Protein AF-A0A495PZ55-F1 (afdb_monomer)

Foldseek 3Di:
DDPPPDPDPPDDQDPCRVVVHDPVRVCVVCVVVVVVVVVVVVVVVVVVVVVVVD

Secondary structure (DSSP, 8-state):
------PPPPPPPPHHHHHSS-HHHHHHHTHHHHHHHHHHHHHHHHHHHHHHH-

Structure (mmCIF, N/CA/C/O backbone):
data_AF-A0A495PZ55-F1
#
_entry.id   AF-A0A495PZ55-F1
#
loop_
_atom_site.group_PDB
_atom_site.id
_atom_site.type_symbol
_atom_site.label_atom_id
_atom_site.label_alt_id
_atom_site.label_comp_id
_atom_site.label_asym_id
_atom_site.label_entity_id
_atom_site.label_seq_id
_atom_site.pdbx_PDB_ins_code
_atom_site.Cartn_x
_atom_site.Cartn_y
_atom_site.Cartn_z
_atom_site.occupancy
_atom_site.B_iso_or_equiv
_atom_site.auth_seq_id
_atom_site.auth_comp_id
_atom_site.auth_asym_id
_atom_site.auth_atom_id
_atom_site.pdbx_PDB_model_num
ATOM 1 N N . MET A 1 1 ? -40.421 -5.808 39.220 1.00 51.00 1 MET A N 1
ATOM 2 C CA . MET A 1 1 ? -39.650 -5.869 37.959 1.00 51.00 1 MET A CA 1
ATOM 3 C C . MET A 1 1 ? -38.286 -5.264 38.243 1.00 51.00 1 MET A C 1
ATOM 5 O O . MET A 1 1 ? -38.282 -4.106 38.648 1.00 51.00 1 MET A O 1
ATOM 9 N N . PRO A 1 2 ? -37.163 -6.001 38.176 1.00 50.66 2 PRO A N 1
ATOM 10 C CA . PRO A 1 2 ? -35.874 -5.389 38.464 1.00 50.66 2 PRO A CA 1
ATOM 11 C C . PRO A 1 2 ? -35.552 -4.378 37.356 1.00 50.66 2 PRO A C 1
ATOM 13 O O . PRO A 1 2 ? -35.730 -4.663 36.172 1.00 50.66 2 PRO A O 1
ATOM 16 N N . LEU A 1 3 ? -35.144 -3.177 37.769 1.00 58.97 3 LEU A N 1
ATOM 17 C CA . LEU A 1 3 ? -34.653 -2.108 36.905 1.00 58.97 3 LEU A CA 1
ATOM 18 C C . LEU A 1 3 ? -33.469 -2.640 36.089 1.00 58.97 3 LEU A C 1
ATOM 20 O O . LEU A 1 3 ? -32.447 -3.007 36.667 1.00 58.97 3 LEU A O 1
ATOM 24 N N . GLN A 1 4 ? -33.608 -2.693 34.761 1.00 61.44 4 GLN A N 1
ATOM 25 C CA . GLN A 1 4 ? -32.475 -2.899 33.860 1.00 61.44 4 GLN A CA 1
ATOM 26 C C . GLN A 1 4 ? -31.534 -1.703 34.021 1.00 61.44 4 GLN A C 1
ATOM 28 O O . GLN A 1 4 ? -31.751 -0.630 33.462 1.00 61.44 4 GLN A O 1
ATOM 33 N N . ILE A 1 5 ? -30.524 -1.881 34.868 1.00 60.09 5 ILE A N 1
ATOM 34 C CA . ILE A 1 5 ? -29.393 -0.975 35.024 1.00 60.09 5 ILE A CA 1
ATOM 35 C C . ILE A 1 5 ? -28.732 -0.882 33.647 1.00 60.09 5 ILE A C 1
ATOM 37 O O . ILE A 1 5 ? -28.341 -1.900 33.080 1.00 60.09 5 ILE A O 1
ATOM 41 N N . GLY A 1 6 ? -28.735 0.335 33.098 1.00 60.06 6 GLY A N 1
ATOM 42 C CA . GLY A 1 6 ? -28.492 0.666 31.697 1.00 60.06 6 GLY A CA 1
ATOM 43 C C . GLY A 1 6 ? -27.439 -0.189 31.006 1.00 60.06 6 GLY A C 1
ATOM 44 O O . GLY A 1 6 ? -26.245 -0.027 31.248 1.00 60.06 6 GLY A O 1
ATOM 45 N N . ILE A 1 7 ? -27.889 -1.035 30.077 1.00 66.12 7 ILE A N 1
ATOM 46 C CA . ILE A 1 7 ? -27.001 -1.501 29.017 1.00 66.12 7 ILE A CA 1
ATOM 47 C C . ILE A 1 7 ? -26.575 -0.236 28.262 1.00 66.12 7 ILE A C 1
ATOM 49 O O . ILE A 1 7 ? -27.452 0.507 27.798 1.00 66.12 7 ILE A O 1
ATOM 53 N N . PRO A 1 8 ? -25.269 0.086 28.211 1.00 70.25 8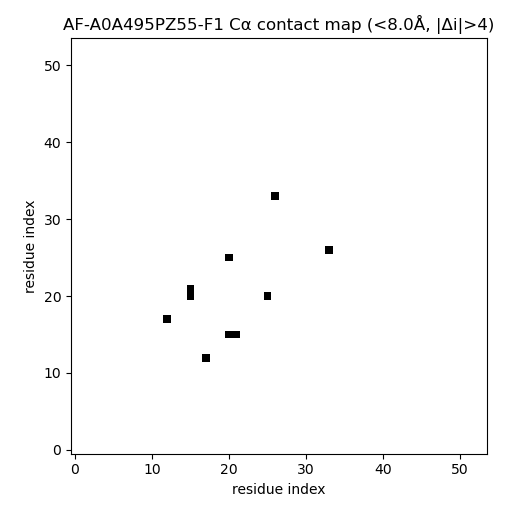 PRO A N 1
ATOM 54 C CA . PRO A 1 8 ? -24.808 1.243 27.468 1.00 70.25 8 PRO A CA 1
ATOM 55 C C . PRO A 1 8 ? -25.274 1.071 26.025 1.00 70.25 8 PRO A C 1
ATOM 57 O O . PRO A 1 8 ? -25.073 0.014 25.434 1.00 70.25 8 PRO A O 1
ATOM 60 N N . LYS A 1 9 ? -25.954 2.090 25.485 1.00 71.06 9 LYS A N 1
ATOM 61 C CA . LYS A 1 9 ? -26.357 2.085 24.076 1.00 71.06 9 LYS A CA 1
ATOM 62 C C . LYS A 1 9 ? -25.127 1.791 23.230 1.00 71.06 9 LYS A C 1
ATOM 64 O O . LYS A 1 9 ? -24.078 2.383 23.499 1.00 71.06 9 LYS A O 1
ATOM 69 N N . ASP A 1 10 ? -25.285 0.927 22.228 1.00 75.56 10 ASP A N 1
ATOM 70 C CA . ASP A 1 10 ? -24.226 0.653 21.265 1.00 75.56 10 ASP A CA 1
ATOM 71 C C . ASP A 1 10 ? -23.665 1.982 20.771 1.00 75.56 10 ASP A C 1
ATOM 73 O O . ASP A 1 10 ? -24.372 2.838 20.224 1.00 75.56 10 ASP A O 1
ATOM 77 N N . LYS A 1 11 ? -22.389 2.197 21.084 1.00 76.75 11 LYS A N 1
ATOM 78 C CA . LYS A 1 11 ? -21.677 3.385 20.650 1.00 76.75 11 LYS A CA 1
ATOM 79 C C . LYS A 1 11 ? -21.524 3.255 19.141 1.00 76.75 11 LYS A C 1
ATOM 81 O O . LYS A 1 11 ? -21.148 2.187 18.662 1.00 76.75 11 LYS A O 1
ATOM 86 N N . GLN A 1 12 ? -21.817 4.323 18.402 1.00 81.19 12 GLN A N 1
ATOM 87 C CA . GLN A 1 12 ? -21.511 4.321 16.975 1.00 81.19 12 GLN A CA 1
ATOM 88 C C . GLN A 1 12 ? -20.015 4.019 16.801 1.00 81.19 12 GLN A C 1
ATOM 90 O O . GLN A 1 12 ? -19.208 4.605 17.538 1.00 81.19 12 GLN A O 1
ATOM 95 N N . PRO A 1 13 ? -19.656 3.084 15.907 1.00 75.81 13 PRO A N 1
ATOM 96 C CA . PRO A 1 13 ? -18.263 2.756 15.670 1.00 75.81 13 PRO A CA 1
ATOM 97 C C . PRO A 1 13 ? -17.534 4.011 15.193 1.00 75.81 13 PRO A C 1
ATOM 99 O O . PRO A 1 13 ? -18.074 4.806 14.422 1.00 75.81 13 PRO A O 1
ATOM 102 N N . THR A 1 14 ? -16.317 4.225 15.685 1.00 79.19 14 THR A N 1
ATOM 103 C CA . THR A 1 14 ? -15.442 5.241 15.093 1.00 79.19 14 THR A CA 1
ATOM 104 C C . THR A 1 14 ? -15.016 4.793 13.690 1.00 79.19 14 THR A C 1
ATOM 106 O O . THR A 1 14 ? -15.067 3.596 13.397 1.00 79.19 14 THR A O 1
ATOM 109 N N . PRO A 1 15 ? -14.557 5.703 12.812 1.00 71.81 15 PRO A N 1
ATOM 110 C CA . PRO A 1 15 ? -14.097 5.332 11.473 1.00 71.81 15 PRO A CA 1
ATOM 111 C C . PRO A 1 15 ? -13.028 4.227 11.473 1.00 71.81 15 PRO A C 1
ATOM 113 O O . PRO A 1 15 ? -12.988 3.412 10.557 1.00 71.81 15 PRO A O 1
ATOM 116 N N . GLU A 1 16 ? -12.186 4.146 12.511 1.00 70.38 16 GLU A N 1
ATOM 117 C CA . GLU A 1 16 ? -11.207 3.056 12.642 1.00 70.38 16 GLU A CA 1
ATOM 118 C C . GLU A 1 16 ? -11.857 1.712 13.023 1.00 70.38 16 GLU A C 1
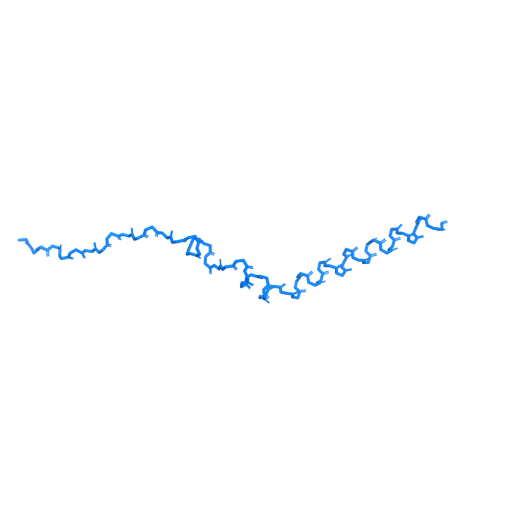ATOM 120 O O . GLU A 1 16 ? -11.381 0.648 12.630 1.00 70.38 16 GLU A O 1
ATOM 125 N N . GLN A 1 17 ? -12.965 1.745 13.767 1.00 75.12 17 GLN A N 1
ATOM 126 C CA . GLN A 1 17 ? -13.717 0.561 14.191 1.00 75.12 17 GLN A CA 1
ATOM 127 C C . GLN A 1 17 ? -14.639 0.015 13.095 1.00 75.12 17 GLN A C 1
ATOM 129 O O . GLN A 1 17 ? -14.977 -1.165 13.136 1.00 75.12 17 GLN A O 1
ATOM 134 N N . GLU A 1 18 ? -15.030 0.837 12.117 1.00 80.19 18 GLU A N 1
ATOM 135 C CA . GLU A 1 18 ? -15.838 0.395 10.971 1.00 80.19 18 GLU A CA 1
ATOM 136 C C . GLU A 1 18 ? -15.086 -0.599 10.077 1.00 80.19 18 GLU A C 1
ATOM 138 O O . GLU A 1 18 ? -15.670 -1.569 9.598 1.00 80.19 18 GLU A O 1
ATOM 143 N N . TRP A 1 19 ? -13.788 -0.370 9.871 1.00 81.75 19 TRP A N 1
ATOM 144 C CA . TRP A 1 19 ? -12.955 -1.174 8.971 1.00 81.75 19 TRP A CA 1
ATOM 145 C C . TRP A 1 19 ? -12.081 -2.179 9.723 1.00 81.75 19 TRP A C 1
ATOM 147 O O . TRP A 1 19 ? -11.633 -3.165 9.140 1.00 81.75 19 TRP A O 1
ATOM 157 N N . GLY A 1 20 ? -11.855 -1.950 11.021 1.00 82.62 20 GLY A N 1
ATOM 158 C CA . GLY A 1 20 ? -11.025 -2.806 11.868 1.00 82.62 20 GLY A CA 1
ATOM 159 C C . GLY A 1 20 ? -9.521 -2.647 11.634 1.00 82.62 20 GLY A C 1
ATOM 160 O O . GLY A 1 20 ? -8.746 -3.421 12.186 1.00 82.62 20 GLY A O 1
ATOM 161 N N . PHE A 1 21 ? -9.108 -1.666 10.829 1.00 82.69 21 PHE A N 1
ATOM 162 C CA . PHE A 1 21 ? -7.713 -1.299 10.602 1.00 82.69 21 PHE A CA 1
ATOM 163 C C . PHE A 1 21 ? -7.611 0.170 10.186 1.00 82.69 21 PHE A C 1
ATOM 165 O O . PHE A 1 21 ? -8.518 0.737 9.572 1.00 82.69 21 PHE A O 1
ATOM 172 N N . THR A 1 22 ? -6.469 0.786 10.468 1.00 87.88 22 THR A N 1
ATOM 173 C CA . THR A 1 22 ? -6.107 2.089 9.908 1.00 87.88 22 THR A CA 1
ATOM 174 C C . THR A 1 22 ? -5.401 1.929 8.560 1.00 87.88 22 THR A C 1
ATOM 176 O O . THR A 1 22 ? -4.727 0.931 8.299 1.00 87.88 22 THR A O 1
ATOM 179 N N . LEU A 1 23 ? -5.488 2.942 7.688 1.00 87.06 23 LEU A N 1
ATOM 180 C CA . LEU A 1 23 ? -4.778 2.932 6.397 1.00 87.06 23 LEU A CA 1
ATOM 181 C C . LEU A 1 23 ? -3.266 2.708 6.559 1.00 87.06 23 LEU A C 1
ATOM 183 O O . LEU A 1 23 ? -2.635 2.089 5.707 1.00 87.06 23 LEU A O 1
ATOM 187 N N . TRP A 1 24 ? -2.683 3.199 7.653 1.00 89.44 24 TRP A N 1
ATOM 188 C CA . TRP A 1 24 ? -1.262 3.029 7.932 1.00 89.44 24 TRP A CA 1
ATOM 189 C C . TRP A 1 24 ? -0.902 1.584 8.289 1.00 89.44 24 TRP A C 1
ATOM 191 O O . TRP A 1 24 ? 0.065 1.046 7.748 1.00 89.44 24 TRP A O 1
ATOM 201 N N . GLU A 1 25 ? -1.703 0.938 9.140 1.00 90.62 25 GLU A N 1
ATOM 202 C CA . GLU A 1 25 ? -1.549 -0.484 9.476 1.00 90.62 25 GLU A CA 1
ATOM 203 C C . GLU A 1 25 ? -1.683 -1.351 8.227 1.00 90.62 25 GLU A C 1
ATOM 205 O O . GLU A 1 25 ? -0.806 -2.168 7.952 1.00 90.62 25 GLU A O 1
ATOM 210 N N . PHE A 1 26 ? -2.691 -1.079 7.394 1.00 89.56 26 PHE A N 1
ATOM 211 C CA . PHE A 1 26 ? -2.879 -1.789 6.134 1.00 89.56 26 PHE A CA 1
ATOM 212 C C . PHE A 1 26 ? -1.637 -1.711 5.236 1.00 89.56 26 PHE A C 1
ATOM 214 O O . PHE A 1 26 ? -1.190 -2.726 4.702 1.00 89.56 26 PHE A O 1
ATOM 221 N N . LEU A 1 27 ? -1.044 -0.524 5.081 1.00 92.50 27 LEU A N 1
ATOM 222 C CA . LEU A 1 27 ? 0.154 -0.342 4.258 1.00 92.50 27 LEU A CA 1
ATOM 223 C C . LEU A 1 27 ? 1.380 -1.059 4.841 1.00 92.50 27 LEU A C 1
ATOM 225 O O . LEU A 1 27 ? 2.147 -1.665 4.090 1.00 92.50 27 LEU A O 1
ATOM 229 N N . LEU A 1 28 ? 1.574 -1.004 6.161 1.00 94.25 28 LEU A N 1
ATOM 230 C CA . LEU A 1 28 ? 2.708 -1.647 6.827 1.00 94.25 28 LEU A CA 1
ATOM 231 C C . LEU A 1 28 ? 2.623 -3.173 6.776 1.00 94.25 28 LEU A C 1
ATOM 233 O O . LEU A 1 28 ? 3.625 -3.831 6.477 1.00 94.25 28 LEU A O 1
ATOM 237 N N . GLU A 1 29 ? 1.441 -3.731 7.026 1.00 94.56 29 GLU A N 1
ATOM 238 C CA . GLU A 1 29 ? 1.199 -5.173 6.991 1.00 94.56 29 GLU A CA 1
ATOM 239 C C . GLU A 1 29 ? 1.314 -5.726 5.567 1.00 94.56 29 GLU A C 1
ATOM 241 O O . GLU 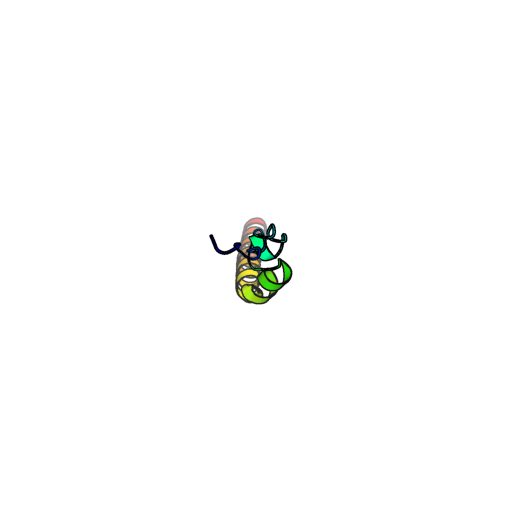A 1 29 ? 1.879 -6.799 5.353 1.00 94.56 29 GLU A O 1
ATOM 246 N N . ASN A 1 30 ? 0.876 -4.955 4.568 1.00 95.50 30 ASN A N 1
ATOM 247 C CA . ASN A 1 30 ? 0.859 -5.380 3.169 1.00 95.50 30 ASN A CA 1
ATOM 248 C C . ASN A 1 30 ? 2.056 -4.876 2.346 1.00 95.50 30 ASN A C 1
ATOM 250 O O . ASN A 1 30 ? 2.050 -4.981 1.116 1.00 95.50 30 ASN A O 1
ATOM 254 N N . LYS A 1 31 ? 3.120 -4.375 2.991 1.00 96.19 31 LYS A N 1
ATOM 255 C CA . LYS A 1 31 ? 4.280 -3.760 2.316 1.00 96.19 31 LYS A CA 1
ATOM 256 C C . LYS A 1 31 ? 4.907 -4.635 1.224 1.00 96.19 31 LYS A C 1
ATOM 258 O O . LYS A 1 31 ? 5.329 -4.124 0.190 1.00 96.19 31 LYS A O 1
ATOM 263 N N . TRP A 1 32 ? 4.942 -5.953 1.424 1.00 97.06 32 TRP A N 1
A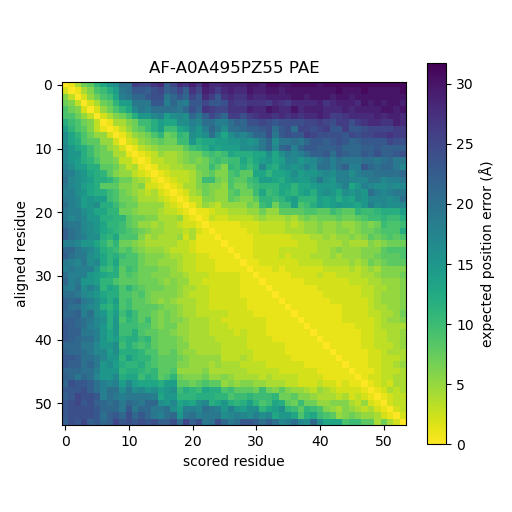TOM 264 C CA . TRP A 1 32 ? 5.509 -6.900 0.459 1.00 97.06 32 TRP A CA 1
ATOM 265 C C . TRP A 1 32 ? 4.617 -7.101 -0.765 1.00 97.06 32 TRP A C 1
ATOM 267 O O . TRP A 1 32 ? 5.126 -7.169 -1.882 1.00 97.06 32 TRP A O 1
ATOM 277 N N . TYR A 1 33 ? 3.296 -7.135 -0.578 1.00 95.94 33 TYR A N 1
ATOM 278 C CA . TYR A 1 33 ? 2.344 -7.190 -1.688 1.00 95.94 33 TYR A CA 1
ATOM 279 C C . TYR A 1 33 ? 2.403 -5.910 -2.520 1.00 95.94 33 TYR A C 1
ATOM 281 O O . TYR A 1 33 ? 2.469 -5.970 -3.746 1.00 95.94 33 TYR A O 1
ATOM 289 N N . ILE A 1 34 ? 2.471 -4.755 -1.855 1.00 96.44 34 ILE A N 1
ATOM 290 C CA . ILE A 1 34 ? 2.641 -3.455 -2.511 1.00 96.44 34 ILE A CA 1
ATOM 291 C C . ILE A 1 34 ? 3.944 -3.445 -3.319 1.00 96.44 34 ILE A C 1
ATOM 293 O O . ILE A 1 34 ? 3.934 -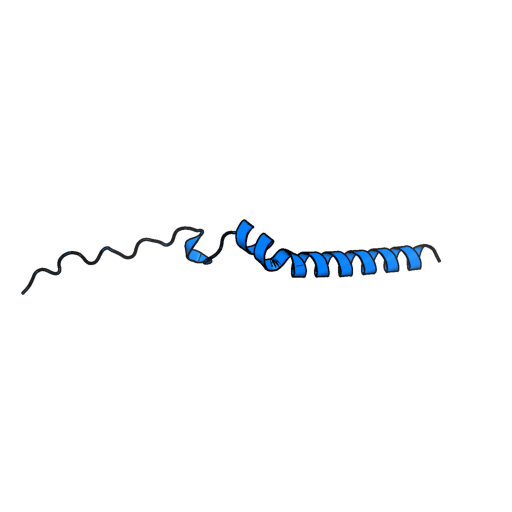3.092 -4.498 1.00 96.44 34 ILE A O 1
ATOM 297 N N . PHE A 1 35 ? 5.051 -3.904 -2.730 1.00 97.00 35 PHE A N 1
ATOM 298 C CA . PHE A 1 35 ? 6.332 -4.022 -3.425 1.00 97.00 35 PHE A CA 1
ATOM 299 C C . PHE A 1 35 ? 6.258 -4.940 -4.655 1.00 97.00 35 PHE A C 1
ATOM 301 O O . PHE A 1 35 ? 6.763 -4.581 -5.717 1.00 97.00 35 PHE A O 1
ATOM 308 N N . ALA A 1 36 ? 5.58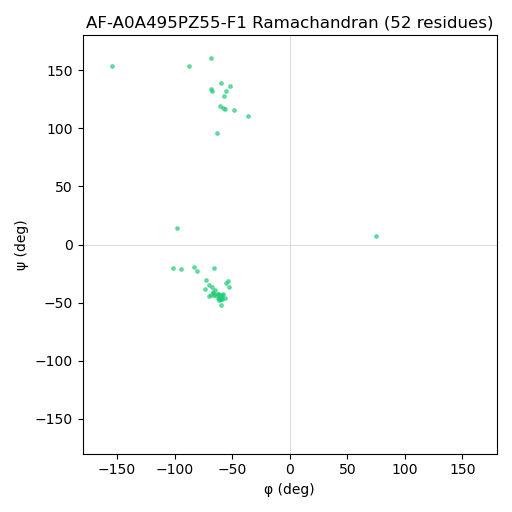8 -6.090 -4.549 1.00 97.88 36 ALA A N 1
ATOM 309 C CA . ALA A 1 36 ? 5.403 -7.004 -5.674 1.00 97.88 36 ALA A CA 1
ATOM 310 C C . ALA A 1 36 ? 4.610 -6.356 -6.821 1.00 97.88 36 ALA A C 1
ATOM 312 O O . ALA A 1 36 ? 5.009 -6.467 -7.981 1.00 97.88 36 ALA A O 1
ATOM 313 N N . ILE A 1 37 ? 3.537 -5.620 -6.510 1.00 97.25 37 ILE A N 1
ATOM 314 C CA . ILE A 1 37 ? 2.767 -4.862 -7.508 1.00 97.25 37 ILE A CA 1
ATOM 315 C C . ILE A 1 37 ? 3.665 -3.822 -8.188 1.00 97.25 37 ILE A C 1
ATOM 317 O O . ILE A 1 37 ? 3.697 -3.752 -9.418 1.00 97.25 37 ILE A O 1
ATOM 321 N N . PHE A 1 38 ? 4.440 -3.058 -7.414 1.00 97.31 38 PHE A N 1
ATOM 322 C CA . PHE A 1 38 ? 5.391 -2.088 -7.963 1.00 97.31 38 PHE A CA 1
ATOM 323 C C . PHE A 1 38 ? 6.411 -2.740 -8.898 1.00 97.31 38 PHE A C 1
ATOM 325 O O . PHE A 1 38 ? 6.689 -2.202 -9.970 1.00 97.31 38 PHE A O 1
ATOM 332 N N . LEU A 1 39 ? 6.938 -3.906 -8.529 1.00 97.88 39 LEU A N 1
ATOM 333 C CA . LEU A 1 39 ? 7.906 -4.644 -9.332 1.00 97.88 39 LEU A CA 1
ATOM 334 C C . LEU A 1 39 ? 7.293 -5.120 -10.656 1.00 97.88 39 LEU A C 1
ATOM 336 O O . LEU A 1 39 ? 7.906 -4.943 -11.707 1.00 97.88 39 LEU A O 1
ATOM 340 N N . ILE A 1 40 ? 6.065 -5.645 -10.634 1.00 97.88 40 ILE A N 1
ATOM 341 C CA . ILE A 1 40 ? 5.339 -6.046 -11.849 1.00 97.88 40 ILE A CA 1
ATOM 342 C C . ILE A 1 40 ? 5.121 -4.842 -12.772 1.00 97.88 40 ILE A C 1
ATOM 344 O O . ILE A 1 40 ? 5.401 -4.923 -13.969 1.00 97.88 40 ILE A O 1
ATOM 348 N N . VAL A 1 41 ? 4.672 -3.708 -12.226 1.00 97.44 41 VAL A N 1
ATOM 349 C CA . VAL A 1 41 ? 4.471 -2.473 -13.000 1.00 97.44 41 VAL A CA 1
ATOM 350 C C . VAL A 1 41 ? 5.792 -1.977 -13.589 1.00 97.44 41 VAL A C 1
ATOM 352 O O . VAL A 1 41 ? 5.837 -1.611 -14.763 1.00 97.44 41 VAL A O 1
ATOM 355 N N . ALA A 1 42 ? 6.881 -2.007 -12.818 1.00 96.69 42 ALA A N 1
ATOM 356 C CA . ALA A 1 42 ? 8.202 -1.602 -13.285 1.00 96.69 42 ALA A CA 1
ATOM 357 C C . ALA A 1 42 ? 8.696 -2.485 -14.439 1.00 96.69 42 ALA A C 1
ATOM 359 O O . ALA A 1 42 ? 9.138 -1.957 -15.460 1.00 96.69 42 ALA A O 1
ATOM 360 N N . ILE A 1 43 ? 8.563 -3.811 -14.323 1.00 97.06 43 ILE A N 1
ATOM 361 C CA . ILE A 1 43 ? 8.906 -4.754 -15.397 1.00 97.06 43 ILE A CA 1
ATOM 362 C C . ILE A 1 43 ? 8.052 -4.491 -16.635 1.00 97.06 43 ILE A C 1
ATOM 364 O O . ILE A 1 43 ? 8.584 -4.419 -17.744 1.00 97.06 43 ILE A O 1
ATOM 368 N N . PHE A 1 44 ? 6.742 -4.314 -16.463 1.00 96.75 44 PHE A N 1
ATOM 369 C CA . PHE A 1 44 ? 5.832 -4.035 -17.568 1.00 96.75 44 PHE A CA 1
ATOM 370 C C . PHE A 1 44 ? 6.221 -2.750 -18.309 1.00 96.75 44 PHE A C 1
ATOM 372 O O . PHE A 1 44 ? 6.313 -2.743 -19.537 1.00 96.75 44 PHE A O 1
ATOM 379 N N . LEU A 1 45 ? 6.500 -1.667 -17.581 1.00 95.62 45 LEU A N 1
ATOM 380 C CA . LEU A 1 45 ? 6.923 -0.396 -18.169 1.00 95.62 45 LEU A CA 1
ATOM 381 C C . LEU A 1 45 ? 8.293 -0.500 -18.839 1.00 95.62 45 LEU A C 1
ATOM 383 O O . LEU A 1 45 ? 8.474 0.040 -19.931 1.00 95.62 45 LEU A O 1
ATOM 387 N N . TYR A 1 46 ? 9.238 -1.213 -18.225 1.00 94.38 46 TYR A N 1
ATOM 388 C CA . TYR A 1 46 ? 10.548 -1.478 -18.809 1.00 94.38 46 TYR A CA 1
ATOM 389 C C . TYR A 1 46 ? 10.418 -2.233 -20.135 1.00 94.38 46 TYR A C 1
ATOM 391 O O . TYR A 1 46 ? 10.917 -1.768 -21.157 1.00 94.38 46 TYR A O 1
ATOM 399 N N . SER A 1 47 ? 9.677 -3.343 -20.141 1.00 94.44 47 SER A N 1
ATOM 400 C CA . SER A 1 47 ? 9.409 -4.141 -21.340 1.00 94.44 47 SER A CA 1
ATOM 401 C C . SER A 1 47 ? 8.702 -3.317 -22.418 1.00 94.44 47 SER A C 1
ATOM 403 O O . SER A 1 47 ? 9.115 -3.319 -23.577 1.00 94.44 47 SER A O 1
ATOM 405 N N . ARG A 1 48 ? 7.690 -2.526 -22.041 1.00 91.94 48 ARG A N 1
ATOM 406 C CA . ARG A 1 48 ? 6.986 -1.635 -22.968 1.00 91.94 48 ARG A CA 1
ATOM 407 C C . ARG A 1 48 ? 7.918 -0.600 -23.592 1.00 91.94 48 ARG A C 1
ATOM 409 O O . ARG A 1 48 ? 7.815 -0.341 -24.786 1.00 91.94 48 ARG A O 1
ATOM 416 N N . ASN A 1 49 ? 8.800 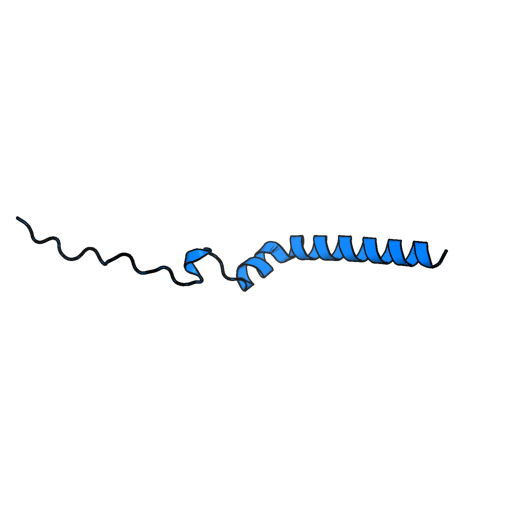0.011 -22.807 1.00 87.12 49 ASN A N 1
ATOM 417 C CA . ASN A 1 49 ? 9.754 0.993 -23.319 1.00 87.12 49 ASN A CA 1
ATOM 418 C C . ASN A 1 49 ? 10.836 0.341 -24.186 1.00 87.12 49 ASN A C 1
ATOM 420 O O . ASN A 1 49 ? 11.245 0.937 -25.178 1.00 87.12 49 ASN A O 1
ATOM 424 N N . TYR A 1 50 ? 11.255 -0.882 -23.858 1.00 84.31 50 TYR A N 1
ATOM 425 C CA . TYR A 1 50 ? 12.162 -1.673 -24.685 1.00 84.31 50 TYR A CA 1
ATOM 426 C C . TYR A 1 50 ? 11.550 -1.970 -26.063 1.00 84.31 50 TYR A C 1
ATOM 428 O O . TYR A 1 50 ? 12.174 -1.668 -27.075 1.00 84.31 50 TYR A O 1
ATOM 436 N N . MET A 1 51 ? 10.293 -2.430 -26.109 1.00 73.88 51 MET A N 1
ATOM 437 C CA . MET A 1 51 ? 9.555 -2.685 -27.359 1.00 73.88 51 MET A CA 1
ATOM 438 C C . MET A 1 51 ? 9.247 -1.429 -28.182 1.00 73.88 51 MET A C 1
ATOM 440 O O . MET A 1 51 ? 8.928 -1.534 -29.353 1.00 73.88 51 MET A O 1
ATOM 444 N N . LYS A 1 52 ? 9.271 -0.236 -27.581 1.00 70.62 52 LYS A N 1
ATOM 445 C CA . LYS A 1 52 ? 9.119 1.024 -28.328 1.00 70.62 52 LYS A CA 1
ATOM 446 C C . LYS A 1 52 ? 10.429 1.514 -28.942 1.00 70.62 52 LYS A C 1
ATOM 448 O O . LYS A 1 52 ? 10.397 2.403 -29.787 1.00 70.62 52 LYS A O 1
ATOM 453 N N . LYS A 1 53 ? 11.567 1.032 -28.440 1.00 69.81 53 LYS A N 1
ATOM 454 C CA . LYS A 1 53 ? 12.905 1.489 -28.830 1.00 69.81 53 LYS A CA 1
ATOM 455 C C . LYS A 1 53 ? 13.525 0.617 -29.930 1.00 69.81 53 LYS A C 1
ATOM 457 O O . LYS A 1 53 ? 14.438 1.088 -30.605 1.00 69.81 53 LYS A O 1
ATOM 462 N N . HIS A 1 54 ? 13.041 -0.611 -30.087 1.00 57.59 54 HIS A N 1
ATOM 463 C CA . HIS A 1 54 ? 13.409 -1.575 -31.125 1.00 57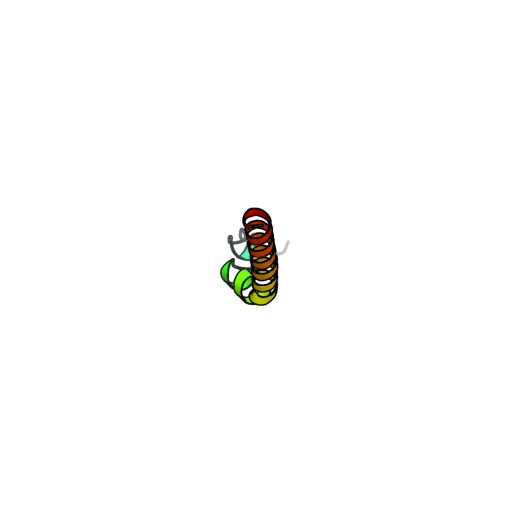.59 54 HIS A CA 1
ATOM 464 C C . HIS A 1 54 ? 12.220 -1.840 -32.042 1.00 57.59 54 HIS A C 1
ATOM 466 O O . HIS A 1 54 ? 12.473 -2.1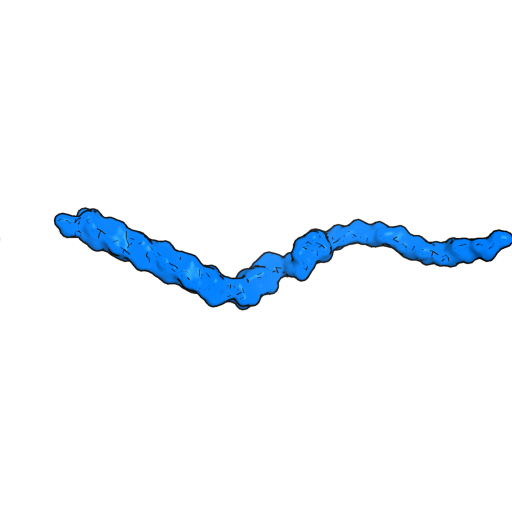03 -33.236 1.00 57.59 54 HIS A O 1
#

pLDDT: mean 83.01, std 13.82, range [50.66, 97.88]

Organism: NCBI:txid270921

Radius of gyration: 24.45 Å; Cα contacts (8 Å, |Δi|>4): 5; chains: 1; bounding box: 53×12×70 Å

Mean predicted aligned error: 10.66 Å

Sequence (54 aa):
MPLQIGIPKDKQPTPEQEWGFTLWEFLLENKWYIFAIFLIVAIFLYSRNYMKKH

Solvent-accessible surface area (backbone atoms only — not comparable to full-atom values): 3453 Å² total; per-residue (Å²): 129,86,78,81,75,75,74,77,72,84,70,80,69,51,81,51,60,73,70,72,54,48,78,66,55,54,49,64,75,40,44,65,61,54,49,50,54,51,50,53,52,49,51,51,51,50,52,53,52,51,65,71,75,107